Protein AF-A0A830BF22-F1 (afdb_monomer_lite)

InterPro domains:
  IPR004883 Lateral organ boundaries, LOB [PF03195] (7-99)
  IPR004883 Lateral organ boundaries, LOB [PS50891] (6-107)

Secondary structure (DSSP, 8-state):
-----PPPHHHHHTT----TT-TTTTT--TT-HHHHHHHHHHT-HHHHHHHHHHS-TTTHHHHHHHHHHHHHHHHH-TTTTHHHHHHHHHHHHHHHHHHHHHHHHHHHGGGGS--

Sequence (115 aa):
MSSSYAPCAACKYLRRKCTRECVFAPYFPPDNPQKFINVHKVFGARNFGKILNELNPTPRNDAVKSLAYEAECRIKDPIYGFVSLLQHHLRQVQQEIERAKKELATYIRPAAAEF

Structure (mmCIF, N/CA/C/O backbone):
data_AF-A0A830BF22-F1
#
_entry.id   AF-A0A830BF22-F1
#
loop_
_atom_site.group_PDB
_atom_site.id
_atom_site.type_symbol
_atom_site.label_atom_id
_atom_site.label_alt_id
_atom_site.label_comp_id
_atom_site.label_asym_id
_atom_site.label_entity_id
_atom_site.lab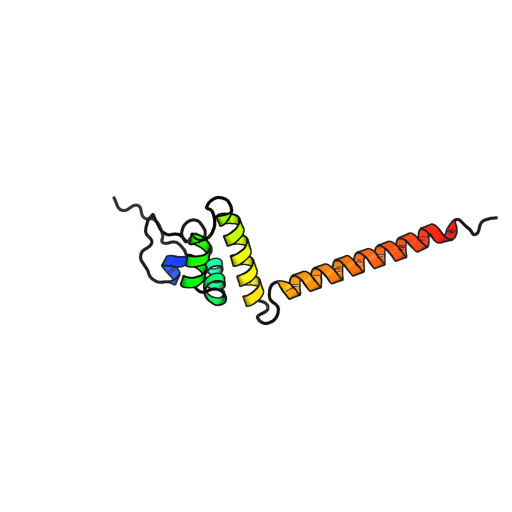el_seq_id
_atom_site.pdbx_PDB_ins_code
_atom_site.Cartn_x
_atom_site.Cartn_y
_atom_site.Cartn_z
_atom_site.occupancy
_atom_site.B_iso_or_equiv
_atom_site.auth_seq_id
_atom_site.auth_comp_id
_atom_site.auth_asym_id
_atom_site.auth_atom_id
_atom_site.pdbx_PDB_model_num
ATOM 1 N N . MET A 1 1 ? 0.055 12.202 35.876 1.00 33.78 1 MET A N 1
ATOM 2 C CA . MET A 1 1 ? 0.871 12.814 34.801 1.00 33.78 1 MET A CA 1
ATOM 3 C C . MET A 1 1 ? 0.308 12.398 33.442 1.00 33.78 1 MET A C 1
ATOM 5 O O . MET A 1 1 ? 0.696 11.371 32.897 1.00 33.78 1 MET A O 1
ATOM 9 N N . SER A 1 2 ? -0.676 13.143 32.933 1.00 37.72 2 SER A N 1
ATOM 10 C CA . SER A 1 2 ? -1.253 12.916 31.603 1.00 37.72 2 SER A CA 1
ATOM 11 C C . SER A 1 2 ? -0.396 13.655 30.583 1.00 37.72 2 SER A C 1
ATOM 13 O O . SER A 1 2 ? -0.648 14.820 30.296 1.00 37.72 2 SER A O 1
ATOM 15 N N . SER A 1 3 ? 0.652 13.008 30.073 1.00 44.88 3 SER A N 1
ATOM 16 C CA . SER A 1 3 ? 1.269 13.500 28.843 1.00 44.88 3 SER A CA 1
ATOM 17 C C . SER A 1 3 ? 0.210 13.403 27.747 1.00 44.88 3 SER A C 1
ATOM 19 O O . SER A 1 3 ? -0.360 12.332 27.527 1.00 44.88 3 SER A O 1
ATOM 21 N N . SER A 1 4 ? -0.110 14.541 27.141 1.00 55.00 4 SER A N 1
ATOM 22 C CA . SER A 1 4 ? -1.035 14.717 26.026 1.00 55.00 4 SER A CA 1
ATOM 23 C C . SER A 1 4 ? -0.495 14.032 24.765 1.00 55.00 4 SER A C 1
ATOM 25 O O . SER A 1 4 ? -0.168 14.670 23.771 1.00 55.00 4 SER A O 1
ATOM 27 N N . TYR A 1 5 ? -0.388 12.705 24.796 1.00 69.75 5 TYR A N 1
ATOM 28 C CA . TYR A 1 5 ? -0.122 11.912 23.607 1.00 69.75 5 TYR A CA 1
ATOM 29 C C . TYR A 1 5 ? -1.394 11.885 22.768 1.00 69.75 5 TYR A C 1
ATOM 31 O O . TYR A 1 5 ? -2.389 11.256 23.139 1.00 69.75 5 TYR A O 1
ATOM 39 N N . ALA A 1 6 ? -1.365 12.584 21.634 1.00 82.94 6 ALA A N 1
ATOM 40 C CA . ALA A 1 6 ? -2.401 12.449 20.625 1.00 82.94 6 ALA A CA 1
ATOM 41 C C . ALA A 1 6 ? -2.548 10.959 20.247 1.00 82.94 6 ALA A C 1
ATOM 43 O O . ALA A 1 6 ? -1.540 10.264 20.074 1.00 82.94 6 ALA A O 1
ATOM 44 N N . PRO A 1 7 ? -3.780 10.429 20.137 1.00 92.12 7 PRO A N 1
ATOM 45 C CA . PRO A 1 7 ? -3.974 9.042 19.744 1.00 92.12 7 PRO A CA 1
ATOM 46 C C . PRO A 1 7 ? -3.425 8.823 18.331 1.00 92.12 7 PRO A C 1
ATOM 48 O O . PRO A 1 7 ? -3.631 9.652 17.445 1.00 92.12 7 PRO A O 1
ATOM 51 N N . CYS A 1 8 ? -2.772 7.681 18.105 1.00 94.50 8 CYS A N 1
ATOM 52 C CA . CYS A 1 8 ? -2.342 7.294 16.761 1.00 94.50 8 CYS A CA 1
ATOM 53 C C . CYS A 1 8 ? -3.534 7.241 15.789 1.00 94.50 8 CYS A C 1
ATOM 55 O O . CYS A 1 8 ? -4.682 7.037 16.208 1.00 94.50 8 CYS A O 1
ATOM 57 N N . ALA A 1 9 ? -3.271 7.370 14.487 1.00 95.12 9 ALA A N 1
ATOM 58 C CA . ALA A 1 9 ? -4.317 7.391 13.464 1.00 95.12 9 ALA A CA 1
ATOM 59 C C . ALA A 1 9 ? -5.231 6.155 13.527 1.00 95.12 9 ALA A C 1
ATOM 61 O O . ALA A 1 9 ? -6.445 6.279 13.367 1.00 95.12 9 ALA A O 1
ATOM 62 N N . ALA A 1 10 ? -4.674 4.985 13.856 1.00 95.50 10 ALA A N 1
ATOM 63 C CA . ALA A 1 10 ? -5.438 3.755 14.039 1.00 95.50 10 ALA A CA 1
ATOM 64 C C . ALA A 1 10 ? -6.453 3.847 15.184 1.00 95.50 10 ALA A C 1
ATOM 66 O O . ALA A 1 10 ? -7.639 3.581 15.004 1.00 95.50 10 ALA A O 1
ATOM 67 N N . CYS A 1 11 ? -6.002 4.243 16.375 1.00 95.56 11 CYS A N 1
ATOM 68 C CA . CYS A 1 11 ? -6.869 4.349 17.548 1.00 95.56 11 CYS A CA 1
ATOM 69 C C . CYS A 1 11 ? -7.899 5.471 17.398 1.00 95.56 11 CYS A C 1
ATOM 71 O O . CYS A 1 11 ? -9.042 5.293 17.816 1.00 95.56 11 CYS A O 1
ATOM 73 N N . LYS A 1 12 ? -7.518 6.581 16.750 1.00 94.38 12 LYS A N 1
ATOM 74 C CA . LYS A 1 12 ? -8.433 7.669 16.395 1.00 94.38 12 LYS A CA 1
ATOM 75 C C . LYS A 1 12 ? -9.541 7.176 15.459 1.00 94.38 12 LYS A C 1
ATOM 77 O O . LYS A 1 12 ? -10.710 7.423 15.733 1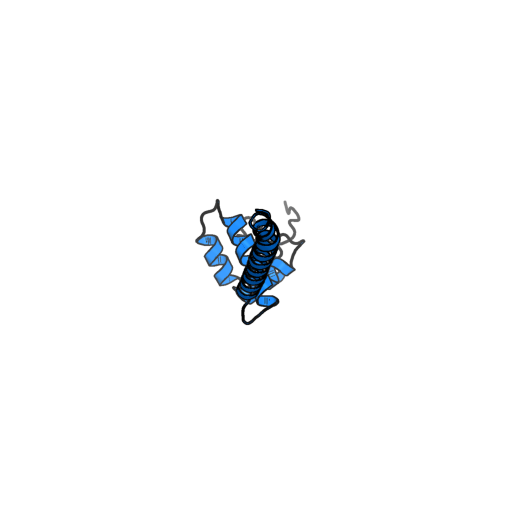.00 94.38 12 LYS A O 1
ATOM 82 N N . TYR A 1 13 ? -9.191 6.437 14.403 1.00 94.75 13 TYR A N 1
ATOM 83 C CA . TYR A 1 13 ? -10.160 5.872 13.457 1.00 94.75 13 TYR A CA 1
ATOM 84 C C . TYR A 1 13 ? -11.083 4.834 14.113 1.00 94.75 13 TYR A C 1
ATOM 86 O O . TYR A 1 13 ? -12.296 4.877 13.934 1.00 94.75 13 TYR A O 1
ATOM 94 N N . LEU A 1 14 ? -10.519 3.941 14.933 1.00 94.06 14 LEU A N 1
ATOM 95 C CA . LEU A 1 14 ? -11.252 2.888 15.646 1.00 94.06 14 LEU A CA 1
ATOM 96 C C . LEU A 1 14 ? -12.025 3.387 16.880 1.00 94.06 14 LEU A C 1
ATOM 98 O O . LEU A 1 14 ? -12.669 2.582 17.547 1.00 94.06 14 LEU A O 1
ATOM 102 N N . ARG A 1 15 ? -11.936 4.682 17.217 1.00 93.62 15 ARG A N 1
ATOM 103 C CA . ARG A 1 15 ? -12.567 5.300 18.399 1.00 93.62 15 ARG A CA 1
ATOM 104 C C . ARG A 1 15 ? -12.251 4.572 19.717 1.00 93.62 15 ARG A C 1
ATOM 106 O O . ARG A 1 15 ? -13.120 4.405 20.567 1.00 93.62 15 ARG A O 1
ATOM 113 N N . ARG A 1 16 ? -10.994 4.151 19.902 1.00 93.56 16 ARG A N 1
ATOM 114 C CA . ARG A 1 16 ? -10.518 3.464 21.120 1.00 93.56 16 ARG A CA 1
ATOM 115 C C . ARG A 1 16 ? -9.367 4.210 21.791 1.00 93.56 16 ARG A C 1
ATOM 117 O O . ARG A 1 16 ? -8.644 4.968 21.144 1.00 93.56 16 ARG A O 1
ATOM 124 N N . LYS A 1 17 ? -9.142 3.947 23.082 1.00 92.44 17 LYS A N 1
ATOM 125 C CA . LYS A 1 17 ? -8.014 4.523 23.831 1.00 92.44 17 LYS A CA 1
ATOM 126 C C . LYS A 1 17 ? -6.678 4.025 23.265 1.00 92.44 17 LYS A C 1
ATOM 128 O O . LYS A 1 17 ? -6.485 2.826 23.078 1.00 92.44 17 LYS A O 1
ATOM 133 N N . CYS A 1 18 ? -5.749 4.946 23.005 1.00 94.12 18 CYS A N 1
ATOM 134 C CA . CYS A 1 18 ? -4.385 4.612 22.599 1.00 94.12 18 CYS A CA 1
ATOM 135 C C . CYS A 1 18 ? -3.516 4.426 23.849 1.00 94.12 18 CYS A C 1
ATOM 137 O O . CYS A 1 18 ? -3.328 5.371 24.612 1.00 94.12 18 CYS A O 1
ATOM 139 N N . THR A 1 19 ? -3.020 3.210 24.081 1.00 92.75 19 THR A N 1
ATOM 140 C CA . THR A 1 19 ? -2.102 2.891 25.187 1.00 92.75 19 THR A CA 1
ATOM 141 C C . THR A 1 19 ? -0.642 2.982 24.731 1.00 92.75 19 THR A C 1
ATOM 143 O O . THR A 1 19 ? -0.366 3.051 23.531 1.00 92.75 19 THR A O 1
ATOM 146 N N . ARG A 1 20 ? 0.303 2.968 25.683 1.00 88.06 20 ARG A N 1
ATOM 147 C CA . ARG A 1 20 ? 1.751 2.942 25.387 1.00 88.06 20 ARG A CA 1
ATOM 148 C C . ARG A 1 20 ? 2.185 1.669 24.649 1.00 88.06 20 ARG A C 1
ATOM 150 O O . ARG A 1 20 ? 3.138 1.706 23.887 1.00 88.06 20 ARG A O 1
ATOM 157 N N . GLU A 1 21 ? 1.441 0.581 24.822 1.00 89.69 21 GLU A N 1
ATOM 158 C CA . GLU A 1 21 ? 1.662 -0.726 24.182 1.00 89.69 21 GLU A CA 1
ATOM 159 C C . GLU A 1 21 ? 0.932 -0.861 22.830 1.00 89.69 21 GLU A C 1
ATOM 161 O O . GLU A 1 21 ? 0.790 -1.956 22.287 1.00 89.69 21 GLU A O 1
ATOM 166 N N . CYS A 1 22 ? 0.406 0.235 22.273 1.00 91.81 22 CYS A N 1
ATOM 167 C CA . CYS A 1 22 ? -0.338 0.179 21.021 1.00 91.81 22 CYS A CA 1
ATOM 168 C C . CYS A 1 22 ? 0.562 -0.247 19.849 1.00 91.81 22 CYS A C 1
ATOM 170 O O . CYS A 1 22 ? 1.380 0.535 19.367 1.00 91.81 22 CYS A O 1
ATOM 172 N N . VAL A 1 23 ? 0.314 -1.442 19.306 1.00 91.56 23 VAL A N 1
ATOM 173 C CA . VAL A 1 23 ? 1.060 -2.007 18.163 1.00 91.56 23 VAL A CA 1
ATOM 174 C C . VAL A 1 23 ? 1.001 -1.157 16.888 1.00 91.56 23 VAL A C 1
ATOM 176 O O . VAL A 1 23 ? 1.878 -1.256 16.038 1.00 91.56 23 VAL A O 1
ATOM 179 N N . PHE A 1 24 ? -0.018 -0.303 16.741 1.00 92.62 24 PHE A N 1
ATOM 180 C CA . PHE A 1 24 ? -0.167 0.576 15.578 1.00 92.62 24 PHE A CA 1
ATOM 181 C C . PHE A 1 24 ? 0.522 1.933 15.752 1.00 92.62 24 PHE A C 1
ATOM 183 O O . PHE A 1 24 ? 0.807 2.597 14.756 1.00 92.62 24 PHE A O 1
ATOM 190 N N . ALA A 1 25 ? 0.781 2.366 16.990 1.00 92.25 25 ALA A N 1
ATOM 191 C CA . ALA A 1 25 ? 1.264 3.718 17.262 1.00 92.25 25 ALA A CA 1
ATOM 192 C C . ALA A 1 25 ? 2.605 4.055 16.583 1.00 92.25 25 ALA A C 1
ATOM 194 O O . ALA A 1 25 ? 2.685 5.141 16.011 1.00 92.25 25 ALA A O 1
ATOM 195 N N . PRO A 1 26 ? 3.603 3.148 16.533 1.00 90.81 26 PRO A N 1
ATOM 196 C CA . PRO A 1 26 ? 4.870 3.429 15.853 1.00 90.81 26 PRO A CA 1
ATOM 197 C C . PRO A 1 26 ? 4.746 3.640 14.337 1.00 90.81 26 PRO A C 1
ATOM 199 O O . PRO A 1 26 ? 5.628 4.239 13.731 1.00 90.81 26 PRO A O 1
ATOM 202 N N . TYR A 1 27 ? 3.678 3.140 13.706 1.00 91.44 27 TYR A N 1
ATOM 203 C CA . TYR A 1 27 ? 3.577 3.073 12.242 1.00 91.44 27 TYR A CA 1
ATOM 204 C C . TYR A 1 27 ? 2.504 3.977 11.628 1.00 91.44 27 TYR A C 1
ATOM 206 O O . TYR A 1 27 ? 2.541 4.249 10.421 1.00 91.44 27 TYR A O 1
ATOM 214 N N . PHE A 1 28 ? 1.547 4.418 12.447 1.00 92.94 28 PHE A N 1
ATOM 215 C CA . PHE A 1 28 ? 0.401 5.233 12.044 1.00 92.94 28 PHE A CA 1
ATOM 216 C C . PHE A 1 28 ? 0.317 6.497 12.910 1.00 92.94 28 PHE A C 1
ATOM 218 O O . PHE A 1 28 ? -0.590 6.606 13.745 1.00 92.94 28 PHE A O 1
ATOM 225 N N . PRO A 1 29 ? 1.251 7.453 12.740 1.00 92.00 29 PRO A N 1
ATOM 226 C CA . PRO A 1 29 ? 1.180 8.736 13.428 1.00 92.00 29 PRO A CA 1
ATOM 227 C C . PRO A 1 29 ? -0.120 9.477 13.068 1.00 92.00 29 PRO A C 1
ATOM 229 O O . PRO A 1 29 ? -0.719 9.208 12.020 1.00 92.00 29 PRO A O 1
ATOM 232 N N . PRO A 1 30 ? -0.589 10.400 13.923 1.00 90.19 30 PRO A N 1
ATOM 233 C CA . PRO A 1 30 ? -1.837 11.129 13.699 1.00 90.19 30 PRO A CA 1
ATOM 234 C C . PRO A 1 30 ? -1.841 11.980 12.416 1.00 90.19 30 PRO A C 1
ATOM 236 O O . PRO A 1 30 ? -2.923 12.250 11.895 1.00 90.19 30 PRO A O 1
ATOM 239 N N . ASP A 1 31 ? -0.668 12.346 11.892 1.00 89.50 31 ASP A N 1
ATOM 240 C CA . ASP A 1 31 ? -0.501 13.241 10.736 1.00 89.50 31 ASP A CA 1
ATOM 241 C C . ASP A 1 31 ? -0.907 12.601 9.403 1.00 89.50 31 ASP A C 1
ATOM 243 O O . ASP A 1 31 ? -1.256 13.298 8.454 1.00 89.50 31 ASP A O 1
ATOM 247 N N . ASN A 1 32 ? -0.901 11.265 9.323 1.00 87.00 32 ASN A N 1
ATOM 248 C CA . ASN A 1 32 ? -1.269 10.539 8.108 1.00 87.00 32 ASN A CA 1
ATOM 249 C C . ASN A 1 32 ? -2.396 9.522 8.365 1.00 87.00 32 ASN A C 1
ATOM 251 O O . ASN A 1 32 ? -2.164 8.306 8.381 1.00 87.00 32 ASN A O 1
ATOM 255 N N . PRO A 1 33 ? -3.644 9.994 8.550 1.00 92.31 33 PRO A N 1
ATOM 256 C CA . PRO A 1 33 ? -4.779 9.116 8.804 1.00 92.31 33 PRO A CA 1
ATOM 257 C C . PRO A 1 33 ? -5.141 8.243 7.597 1.00 92.31 33 PRO A C 1
ATOM 259 O O . PRO A 1 33 ? -5.583 7.108 7.781 1.00 92.31 33 PRO A O 1
ATOM 262 N N . GLN A 1 34 ? -4.916 8.731 6.371 1.00 94.06 34 GLN A N 1
ATOM 263 C CA . GLN A 1 34 ? -5.261 8.009 5.141 1.00 94.06 34 GLN A CA 1
ATOM 264 C C . GLN A 1 34 ? -4.522 6.677 5.023 1.00 94.06 34 GLN A C 1
ATOM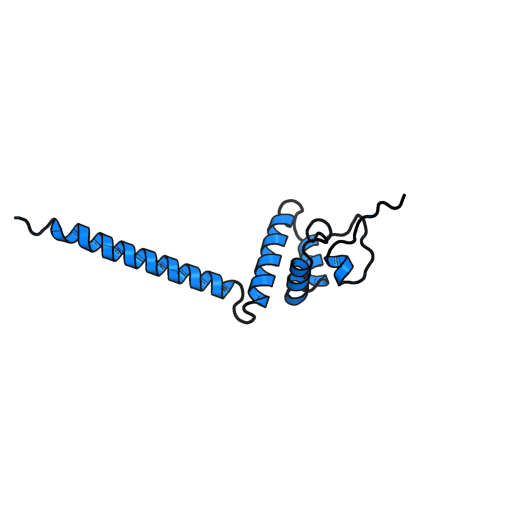 266 O O . GLN A 1 34 ? -5.123 5.673 4.643 1.00 94.06 34 GLN A O 1
ATOM 271 N N . LYS A 1 35 ? -3.256 6.630 5.455 1.00 94.12 35 LYS A N 1
ATOM 272 C CA . LYS A 1 35 ? -2.474 5.389 5.485 1.00 94.12 35 LYS A CA 1
ATOM 273 C C . LYS A 1 35 ? -3.186 4.281 6.267 1.00 94.12 35 LYS A C 1
ATOM 275 O O . LYS A 1 35 ? -3.274 3.153 5.789 1.00 94.12 35 LYS A O 1
ATOM 280 N N . PHE A 1 36 ? -3.730 4.592 7.448 1.00 95.50 36 PHE A N 1
ATOM 281 C CA . PHE A 1 36 ? -4.470 3.599 8.232 1.00 95.50 36 PHE A CA 1
ATOM 282 C C . PHE A 1 36 ? -5.820 3.258 7.603 1.00 95.50 36 PHE A C 1
ATOM 284 O O . PHE A 1 36 ? -6.209 2.096 7.613 1.00 95.50 36 PHE A O 1
ATOM 291 N N . ILE A 1 37 ? -6.526 4.242 7.040 1.00 95.75 37 ILE A N 1
ATOM 292 C CA . ILE A 1 37 ? -7.825 4.021 6.390 1.00 95.75 37 ILE A CA 1
ATOM 293 C C . ILE A 1 37 ? -7.691 3.015 5.242 1.00 95.75 37 ILE A C 1
ATOM 295 O O . ILE A 1 37 ? -8.487 2.081 5.160 1.00 95.75 37 ILE A O 1
ATOM 299 N N . ASN A 1 38 ? -6.671 3.162 4.395 1.00 96.44 38 ASN A N 1
ATOM 300 C CA . ASN A 1 38 ? -6.427 2.245 3.281 1.00 96.44 38 ASN A CA 1
ATOM 301 C C . ASN A 1 38 ? -6.109 0.834 3.787 1.00 96.44 38 ASN A C 1
ATOM 303 O O . ASN A 1 38 ? -6.756 -0.130 3.379 1.00 96.44 38 ASN A O 1
ATOM 307 N N . VAL A 1 39 ? -5.182 0.718 4.745 1.00 96.62 39 VAL A N 1
ATOM 308 C CA . VAL A 1 39 ? -4.831 -0.568 5.371 1.00 96.62 39 VAL A CA 1
ATOM 309 C C . VAL A 1 39 ? -6.053 -1.227 6.010 1.00 96.62 39 VAL A C 1
ATOM 311 O O . VAL A 1 39 ? -6.276 -2.423 5.843 1.00 96.62 39 VAL A O 1
ATOM 314 N N . HIS A 1 40 ? -6.878 -0.451 6.710 1.00 96.62 40 HIS A N 1
ATOM 315 C CA . HIS A 1 40 ? -8.097 -0.939 7.336 1.00 96.62 40 HIS A CA 1
ATOM 316 C C . HIS A 1 40 ? -9.115 -1.439 6.309 1.00 96.62 40 HIS A C 1
ATOM 318 O O . HIS A 1 40 ? -9.722 -2.481 6.526 1.00 96.62 40 HIS A O 1
ATOM 324 N N . LYS A 1 41 ? -9.303 -0.729 5.193 1.00 95.88 41 LYS A N 1
ATOM 325 C CA . LYS A 1 41 ? -10.229 -1.147 4.131 1.00 95.88 41 LYS A CA 1
ATOM 326 C C . LYS A 1 41 ? -9.800 -2.450 3.456 1.00 95.88 41 LYS A C 1
ATOM 328 O O . LYS A 1 41 ? -10.657 -3.259 3.128 1.00 95.88 41 LYS A O 1
ATOM 333 N N . VAL A 1 42 ? -8.498 -2.641 3.250 1.00 95.88 42 VAL A N 1
ATOM 334 C CA . VAL A 1 42 ? -7.961 -3.782 2.491 1.00 95.88 42 VAL A CA 1
ATOM 335 C C . VAL A 1 42 ? -7.715 -5.005 3.370 1.00 95.88 42 VAL A C 1
ATOM 337 O O . VAL A 1 42 ? -8.115 -6.110 3.017 1.00 95.88 42 VAL A O 1
ATOM 340 N N . PHE A 1 43 ? -7.058 -4.820 4.514 1.00 95.38 43 PHE A N 1
ATOM 341 C CA . PHE A 1 43 ? -6.675 -5.919 5.400 1.00 95.38 43 PHE A CA 1
ATOM 342 C C . PHE A 1 43 ? -7.598 -6.035 6.615 1.00 95.38 43 PHE A C 1
ATOM 344 O O . PHE A 1 43 ? -7.764 -7.121 7.160 1.00 95.38 43 PHE A O 1
ATOM 351 N N . GLY A 1 44 ? -8.203 -4.934 7.062 1.00 96.06 44 GLY A N 1
ATOM 352 C CA . GLY A 1 44 ? -8.919 -4.873 8.336 1.00 96.06 44 GLY A CA 1
ATOM 353 C C . GLY A 1 44 ? -7.972 -4.748 9.532 1.00 96.06 44 GLY A C 1
ATOM 354 O O . GLY A 1 44 ? -6.885 -5.326 9.563 1.00 96.06 44 GLY A O 1
ATOM 355 N N . ALA A 1 45 ? -8.398 -4.022 10.574 1.00 94.25 45 ALA A N 1
ATOM 356 C CA . ALA A 1 45 ? -7.563 -3.787 11.762 1.00 94.25 45 ALA A CA 1
ATOM 357 C C . ALA A 1 45 ? -7.134 -5.088 12.457 1.00 94.25 45 ALA A C 1
ATOM 359 O O . ALA A 1 45 ? -6.004 -5.190 12.930 1.00 94.25 45 ALA A O 1
ATOM 360 N N . ARG A 1 46 ? -8.032 -6.082 12.532 1.00 93.56 46 ARG A N 1
ATOM 361 C CA . ARG A 1 46 ? -7.757 -7.355 13.212 1.00 93.56 46 ARG A CA 1
ATOM 362 C C . ARG A 1 46 ? -6.692 -8.163 12.481 1.00 93.56 46 ARG A C 1
ATOM 364 O O . ARG A 1 46 ? -5.751 -8.617 13.121 1.00 93.56 46 ARG A O 1
ATOM 371 N N . ASN A 1 47 ? -6.848 -8.348 11.172 1.00 94.94 47 ASN A N 1
ATOM 372 C CA . ASN A 1 47 ? -5.905 -9.132 10.379 1.00 94.94 47 ASN A CA 1
ATOM 373 C C . ASN A 1 47 ? -4.546 -8.436 10.318 1.00 94.94 47 ASN A C 1
ATOM 375 O O . ASN A 1 47 ? -3.523 -9.041 10.604 1.00 94.94 47 ASN A O 1
ATOM 379 N N . PHE A 1 48 ? -4.553 -7.128 10.056 1.00 94.75 48 PHE A N 1
ATOM 380 C CA . PHE A 1 48 ? -3.331 -6.343 10.031 1.00 94.75 48 PHE A CA 1
ATOM 381 C C . PHE A 1 48 ? -2.600 -6.383 11.384 1.00 94.75 48 PHE A C 1
ATOM 383 O O . PHE A 1 48 ? -1.396 -6.601 11.426 1.00 94.75 48 PHE A O 1
ATOM 390 N N . GLY A 1 49 ? -3.324 -6.278 12.506 1.00 92.88 49 GLY A N 1
ATOM 391 C CA . GLY A 1 49 ? -2.745 -6.450 13.841 1.00 92.88 49 GLY A CA 1
ATOM 392 C C . GLY A 1 49 ? -2.134 -7.837 14.083 1.00 92.88 49 GLY A C 1
ATOM 393 O O . GLY A 1 49 ? -1.074 -7.918 14.697 1.00 92.88 49 GLY A O 1
ATOM 394 N N . LYS A 1 50 ? -2.758 -8.914 13.582 1.00 93.75 50 LYS A N 1
ATOM 395 C CA . LYS A 1 50 ? -2.185 -10.270 13.646 1.00 93.75 50 LYS A CA 1
ATOM 396 C C . LYS A 1 50 ? -0.873 -10.362 12.868 1.00 93.75 50 LYS A C 1
ATOM 398 O O . LYS A 1 50 ? 0.124 -10.766 13.452 1.00 93.75 50 LYS A O 1
ATOM 403 N N . ILE A 1 51 ? -0.856 -9.879 11.622 1.00 92.12 51 ILE A N 1
ATOM 404 C CA . ILE A 1 51 ? 0.349 -9.847 10.779 1.00 92.12 51 ILE A CA 1
ATOM 405 C C . ILE A 1 51 ? 1.491 -9.120 11.503 1.00 92.12 51 ILE A C 1
ATOM 407 O O . ILE A 1 51 ? 2.605 -9.625 11.566 1.00 92.12 51 ILE A O 1
ATOM 411 N N . LEU A 1 52 ? 1.227 -7.961 12.120 1.00 91.50 52 LEU A N 1
ATOM 412 C CA . LEU A 1 52 ? 2.266 -7.235 12.861 1.00 91.50 52 LEU A CA 1
ATOM 413 C C . LEU A 1 52 ? 2.835 -8.017 14.045 1.00 91.50 52 LEU A C 1
ATOM 415 O O . LEU A 1 52 ? 4.027 -7.899 14.321 1.00 91.50 52 LEU A O 1
ATOM 419 N N . ASN A 1 53 ? 2.003 -8.788 14.741 1.00 90.06 53 ASN A N 1
ATOM 420 C CA . ASN A 1 53 ? 2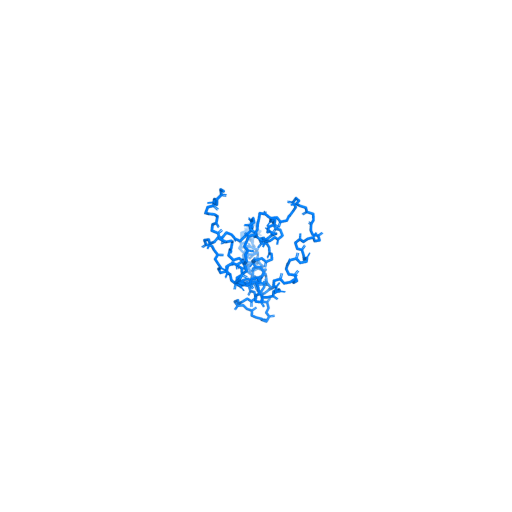.440 -9.582 15.886 1.00 90.06 53 ASN A CA 1
ATOM 421 C C . ASN A 1 53 ? 3.234 -10.827 15.470 1.00 90.06 53 ASN A C 1
ATOM 423 O O . ASN A 1 53 ? 4.127 -11.233 16.206 1.00 90.06 53 ASN A O 1
ATOM 427 N N . GLU A 1 54 ? 2.933 -11.406 14.307 1.00 90.56 54 GLU A N 1
ATOM 428 C CA . GLU A 1 54 ? 3.647 -12.562 13.745 1.00 90.56 54 GLU A CA 1
ATOM 429 C C . GLU A 1 54 ? 5.012 -12.178 13.150 1.00 90.56 54 GLU A C 1
ATOM 431 O O . GLU A 1 54 ? 5.919 -13.004 13.064 1.00 90.56 54 GLU A O 1
ATOM 436 N N . LEU A 1 55 ? 5.189 -10.912 12.764 1.00 87.94 55 LEU A N 1
ATOM 437 C CA . LEU A 1 55 ? 6.449 -10.416 12.223 1.00 87.94 55 LEU A CA 1
ATOM 438 C C . LEU A 1 55 ? 7.499 -10.179 13.312 1.00 87.94 55 LEU A C 1
ATOM 440 O O . LEU A 1 55 ? 7.242 -9.517 14.329 1.00 87.94 55 LEU A O 1
ATOM 444 N N . ASN A 1 56 ? 8.730 -10.609 13.012 1.00 83.44 56 ASN A N 1
ATOM 445 C CA . ASN A 1 56 ? 9.919 -10.244 13.778 1.00 83.44 56 ASN A CA 1
ATOM 446 C C . ASN A 1 56 ? 10.008 -8.710 13.941 1.00 83.44 56 ASN A C 1
ATOM 448 O O . ASN A 1 56 ? 9.691 -7.976 12.998 1.00 83.44 56 ASN A O 1
ATOM 452 N N . PRO A 1 57 ? 10.458 -8.193 15.102 1.00 74.81 57 PRO A N 1
ATOM 453 C CA . PRO A 1 57 ? 10.495 -6.752 15.359 1.00 74.81 57 PRO A CA 1
ATOM 454 C C . PRO A 1 57 ? 11.345 -5.962 14.354 1.00 74.81 57 PRO A C 1
ATOM 456 O O . PRO A 1 57 ? 10.962 -4.858 13.971 1.00 74.81 57 PRO A O 1
ATOM 459 N N . THR A 1 58 ? 12.462 -6.536 13.897 1.00 75.75 58 THR A N 1
ATOM 460 C CA . THR A 1 58 ? 13.439 -5.870 13.022 1.00 75.75 58 THR A CA 1
ATOM 461 C C . THR A 1 58 ? 12.857 -5.469 11.655 1.00 75.75 58 THR A C 1
ATOM 463 O O . THR A 1 58 ? 12.919 -4.285 11.329 1.00 75.75 58 THR A O 1
ATOM 466 N N . PRO A 1 59 ? 12.220 -6.364 10.866 1.00 83.94 59 PRO A N 1
ATOM 467 C CA . PRO A 1 59 ? 11.631 -5.987 9.574 1.00 83.94 59 PRO A CA 1
ATOM 468 C C . PRO A 1 59 ? 10.238 -5.342 9.668 1.00 83.94 59 PRO A C 1
ATOM 470 O O . PRO A 1 59 ? 9.628 -5.046 8.639 1.00 83.94 59 PRO A O 1
ATOM 473 N N . ARG A 1 60 ? 9.681 -5.127 10.870 1.00 89.38 60 ARG A N 1
ATOM 474 C CA . ARG A 1 60 ? 8.270 -4.728 11.018 1.00 89.38 60 ARG A CA 1
ATOM 475 C C . ARG A 1 60 ? 7.956 -3.376 10.372 1.00 89.38 60 ARG A C 1
ATOM 477 O O . ARG A 1 60 ? 6.866 -3.197 9.839 1.00 89.38 60 ARG A O 1
ATOM 484 N N . ASN A 1 61 ? 8.899 -2.432 10.390 1.00 89.12 61 ASN A N 1
ATOM 485 C CA . ASN A 1 61 ? 8.706 -1.122 9.760 1.00 89.12 61 ASN A CA 1
ATOM 486 C C . ASN A 1 61 ? 8.537 -1.248 8.239 1.00 89.12 61 ASN A C 1
ATOM 488 O O . ASN A 1 61 ? 7.568 -0.733 7.678 1.00 89.12 61 ASN A O 1
ATOM 492 N N . ASP A 1 62 ? 9.428 -1.991 7.588 1.00 90.75 62 ASP A N 1
ATOM 493 C CA . ASP A 1 62 ? 9.388 -2.155 6.137 1.00 90.75 62 ASP A CA 1
ATOM 494 C C . ASP A 1 62 ? 8.186 -2.991 5.704 1.00 90.75 62 ASP A C 1
ATOM 496 O O . ASP A 1 62 ? 7.491 -2.606 4.768 1.00 90.75 62 ASP A O 1
ATOM 500 N N . ALA A 1 63 ? 7.824 -4.022 6.472 1.00 91.75 63 ALA A N 1
ATOM 501 C CA . ALA A 1 63 ? 6.587 -4.760 6.242 1.00 91.75 63 ALA A CA 1
ATOM 502 C C . ALA A 1 63 ? 5.344 -3.852 6.300 1.00 91.75 63 ALA A C 1
ATOM 504 O O . ALA A 1 63 ? 4.476 -3.932 5.432 1.00 91.75 63 ALA A O 1
ATOM 505 N N . VAL A 1 64 ? 5.256 -2.937 7.276 1.00 93.00 64 VAL A N 1
ATOM 506 C CA . VAL A 1 64 ? 4.132 -1.988 7.348 1.00 93.00 64 VAL A CA 1
ATOM 507 C C . VAL A 1 64 ? 4.130 -1.031 6.159 1.00 93.00 64 VAL A C 1
ATOM 509 O O . VAL A 1 64 ? 3.058 -0.712 5.645 1.00 93.00 64 VAL A O 1
ATOM 512 N N . LYS A 1 65 ? 5.297 -0.547 5.716 1.00 92.50 65 LYS A N 1
ATOM 513 C CA . LYS A 1 65 ? 5.388 0.303 4.519 1.00 92.50 65 LYS A CA 1
ATOM 514 C C . LYS A 1 65 ? 4.878 -0.442 3.285 1.00 92.50 65 LYS A C 1
ATOM 516 O O . LYS A 1 65 ? 4.035 0.108 2.582 1.00 92.50 65 LYS A O 1
ATOM 521 N N . SER A 1 66 ? 5.314 -1.684 3.075 1.00 93.56 66 SER A N 1
ATOM 522 C CA . SER A 1 66 ? 4.881 -2.519 1.950 1.00 93.56 66 SER A CA 1
ATOM 523 C C . SER A 1 66 ? 3.380 -2.791 1.980 1.00 93.56 66 SER A C 1
ATOM 525 O O . SER A 1 66 ? 2.700 -2.558 0.987 1.00 93.56 66 SER A O 1
ATOM 527 N N . LEU A 1 67 ? 2.834 -3.193 3.131 1.00 94.06 67 LEU A N 1
ATOM 528 C CA . LEU A 1 67 ? 1.398 -3.451 3.279 1.00 94.06 67 LEU A CA 1
ATOM 529 C C . LEU A 1 67 ? 0.567 -2.178 3.085 1.00 94.06 67 LEU A C 1
ATOM 531 O O . LEU A 1 67 ? -0.486 -2.208 2.455 1.00 94.06 67 LEU A O 1
ATOM 535 N N . ALA A 1 68 ? 1.028 -1.036 3.597 1.00 94.62 68 ALA A N 1
ATOM 536 C CA . ALA A 1 68 ? 0.336 0.231 3.389 1.00 94.62 68 ALA A CA 1
ATOM 537 C C . ALA A 1 68 ? 0.331 0.655 1.916 1.00 94.62 68 ALA A C 1
ATOM 539 O O . ALA A 1 68 ? -0.692 1.138 1.430 1.00 94.62 68 ALA A O 1
ATOM 540 N N . TYR A 1 69 ? 1.444 0.440 1.216 1.00 94.38 69 TYR A N 1
ATOM 541 C CA . TYR A 1 69 ? 1.549 0.708 -0.210 1.00 94.38 69 TYR A CA 1
ATOM 542 C C . TYR A 1 69 ? 0.650 -0.225 -1.032 1.00 94.38 69 TYR A C 1
ATOM 544 O O . TYR A 1 69 ? -0.124 0.243 -1.863 1.00 94.38 69 TYR A O 1
ATOM 552 N N . GLU A 1 70 ? 0.655 -1.529 -0.741 1.00 94.44 70 GLU A N 1
ATOM 553 C CA . GLU A 1 70 ? -0.247 -2.486 -1.392 1.00 94.44 70 GLU A CA 1
ATOM 554 C C . GLU A 1 70 ? -1.718 -2.109 -1.171 1.00 94.44 70 GLU A C 1
ATOM 556 O O . GLU A 1 70 ? -2.517 -2.145 -2.111 1.00 94.44 70 GLU A O 1
ATOM 561 N N . ALA A 1 71 ? -2.077 -1.703 0.052 1.00 96.12 71 ALA A N 1
ATOM 562 C CA . ALA A 1 71 ? -3.426 -1.244 0.346 1.00 96.12 71 ALA A CA 1
ATOM 563 C C . ALA A 1 71 ? -3.808 -0.032 -0.508 1.00 96.12 71 ALA A C 1
ATOM 565 O O . ALA A 1 71 ? -4.896 0.001 -1.073 1.00 96.12 71 ALA A O 1
ATOM 566 N N . GLU A 1 72 ? -2.920 0.953 -0.633 1.00 95.00 72 GLU A N 1
ATOM 567 C CA . GLU A 1 72 ? -3.147 2.116 -1.489 1.00 95.00 72 GLU A CA 1
ATOM 568 C C . GLU A 1 72 ? -3.339 1.721 -2.960 1.00 95.00 72 GLU A C 1
ATOM 570 O O . GLU A 1 72 ? -4.278 2.197 -3.602 1.00 95.00 72 GLU A O 1
ATOM 575 N N . CYS A 1 73 ? -2.509 0.815 -3.483 1.00 94.44 73 CYS A N 1
ATOM 576 C CA . CYS A 1 73 ? -2.658 0.305 -4.843 1.00 94.44 73 CYS A CA 1
ATO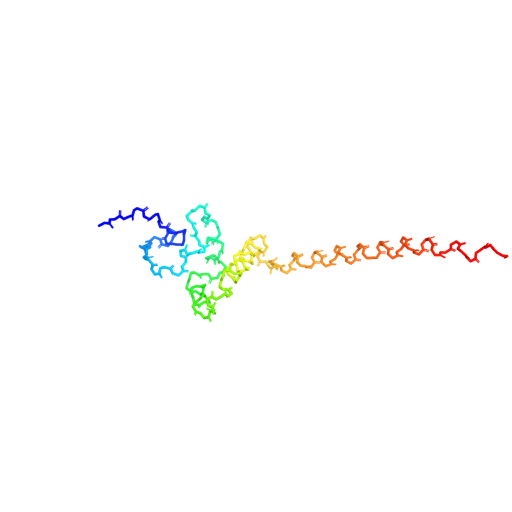M 577 C C . CYS A 1 73 ? -4.011 -0.384 -5.047 1.00 94.44 73 CYS A C 1
ATOM 579 O O . CYS A 1 73 ? -4.671 -0.109 -6.041 1.00 94.44 73 CYS A O 1
ATOM 581 N N . ARG A 1 74 ? -4.469 -1.217 -4.102 1.00 95.12 74 ARG A N 1
ATOM 582 C CA . ARG A 1 74 ? -5.794 -1.863 -4.182 1.00 95.12 74 ARG A CA 1
ATOM 583 C C . ARG A 1 74 ? -6.960 -0.880 -4.070 1.00 95.12 74 ARG A C 1
ATOM 585 O O . ARG A 1 74 ? -8.025 -1.145 -4.610 1.00 95.12 74 ARG A O 1
ATOM 592 N N . ILE A 1 75 ? -6.791 0.249 -3.380 1.00 94.62 75 ILE A N 1
ATOM 593 C CA . ILE A 1 75 ? -7.811 1.309 -3.371 1.00 94.62 75 ILE A CA 1
ATOM 594 C C . ILE A 1 75 ? -7.904 1.990 -4.744 1.00 94.62 75 ILE A C 1
ATOM 596 O O . ILE A 1 75 ? -9.005 2.323 -5.175 1.00 94.62 75 ILE A O 1
ATOM 600 N N . LYS A 1 76 ? -6.769 2.193 -5.424 1.00 92.75 76 LYS A N 1
ATOM 601 C CA . LYS A 1 76 ? -6.709 2.802 -6.765 1.00 92.75 76 LYS A CA 1
ATOM 602 C C . LYS A 1 76 ? -7.175 1.846 -7.865 1.00 92.75 76 LYS A C 1
ATOM 604 O O . LYS A 1 76 ? -7.862 2.272 -8.786 1.00 92.75 76 LYS A O 1
ATOM 609 N N . ASP A 1 77 ? -6.815 0.574 -7.751 1.00 92.31 77 ASP A N 1
ATOM 610 C CA . ASP A 1 77 ? -7.181 -0.497 -8.672 1.00 92.31 77 ASP A CA 1
ATOM 611 C C . ASP A 1 77 ? -7.707 -1.699 -7.867 1.00 92.31 77 ASP A C 1
ATOM 613 O O . ASP A 1 77 ? -6.924 -2.538 -7.411 1.00 92.31 77 ASP A O 1
ATOM 617 N N . PRO A 1 78 ? -9.032 -1.792 -7.662 1.00 92.31 78 PRO A N 1
ATOM 618 C CA . PRO A 1 78 ? -9.634 -2.863 -6.870 1.00 92.31 78 PRO A CA 1
ATOM 619 C C . PRO A 1 78 ? -9.480 -4.264 -7.468 1.00 92.31 78 PRO A C 1
ATOM 621 O O . PRO A 1 78 ? -9.662 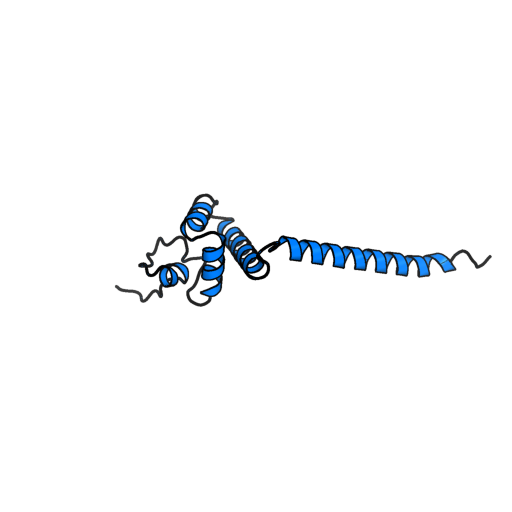-5.242 -6.744 1.00 92.31 78 PRO A O 1
ATOM 624 N N . ILE A 1 79 ? -9.181 -4.372 -8.767 1.00 92.31 79 ILE A N 1
ATOM 625 C CA . ILE A 1 79 ? -9.110 -5.655 -9.471 1.00 92.31 79 ILE A CA 1
ATOM 626 C C . ILE A 1 79 ? -7.671 -6.171 -9.473 1.00 92.31 79 ILE A C 1
ATOM 628 O O . ILE A 1 79 ? -7.428 -7.315 -9.092 1.00 92.31 79 ILE A O 1
ATOM 632 N N . TYR A 1 80 ? -6.711 -5.334 -9.870 1.00 89.38 80 TYR A N 1
ATOM 633 C CA . TYR A 1 80 ? -5.323 -5.753 -10.076 1.00 89.38 80 TYR A CA 1
ATOM 634 C C . TYR A 1 80 ? -4.333 -5.119 -9.088 1.00 89.38 80 TYR A C 1
ATOM 636 O O . TYR A 1 80 ? -3.232 -5.641 -8.906 1.00 89.38 80 TYR A O 1
ATOM 644 N N . GLY A 1 81 ? -4.704 -4.036 -8.401 1.00 91.75 81 GLY A N 1
ATOM 645 C CA . GLY A 1 81 ? -3.909 -3.414 -7.342 1.00 91.75 81 GLY A CA 1
ATOM 646 C C . GLY A 1 81 ? -2.454 -3.152 -7.735 1.00 91.75 81 GLY A C 1
ATOM 647 O O . GLY A 1 81 ? -2.156 -2.526 -8.744 1.00 91.75 81 GLY A O 1
ATOM 648 N N . PHE A 1 82 ? -1.514 -3.633 -6.922 1.00 90.25 82 PHE A N 1
ATOM 649 C CA . PHE A 1 82 ? -0.081 -3.466 -7.188 1.00 90.25 82 PHE A CA 1
ATOM 650 C C . PHE A 1 82 ? 0.397 -4.228 -8.442 1.00 90.25 82 PHE A C 1
ATOM 652 O O . PHE A 1 82 ? 1.388 -3.846 -9.066 1.00 90.25 82 PHE A O 1
ATOM 659 N N . VAL A 1 83 ? -0.318 -5.281 -8.857 1.00 92.25 83 VAL A N 1
ATOM 660 C CA . VAL A 1 83 ? 0.059 -6.105 -10.015 1.00 92.25 83 VAL A CA 1
ATOM 661 C C . VAL A 1 83 ? -0.064 -5.318 -11.318 1.00 92.25 83 VAL A C 1
ATOM 663 O O . VAL A 1 83 ? 0.807 -5.449 -12.177 1.00 92.25 83 VAL A O 1
ATOM 666 N N . SER A 1 84 ? -1.081 -4.462 -11.476 1.00 90.12 84 SER A N 1
ATOM 667 C CA . SER A 1 84 ? -1.221 -3.648 -12.694 1.00 90.12 84 SER A CA 1
ATOM 668 C C . SER A 1 84 ? -0.086 -2.639 -12.844 1.00 90.12 84 SER A C 1
ATOM 670 O O . SER A 1 84 ? 0.432 -2.467 -13.951 1.00 90.12 84 SER A O 1
ATOM 672 N N . LEU A 1 85 ? 0.364 -2.039 -11.736 1.00 90.00 85 LEU A N 1
ATOM 673 C CA . LEU A 1 85 ? 1.537 -1.166 -11.716 1.00 90.00 85 LEU A CA 1
ATOM 674 C C . LEU A 1 85 ? 2.793 -1.923 -12.161 1.00 90.00 85 LEU A C 1
ATOM 676 O O . LEU A 1 85 ? 3.489 -1.474 -13.071 1.00 90.00 85 LEU A O 1
ATOM 680 N N . LEU A 1 86 ? 3.056 -3.095 -11.577 1.00 92.25 86 LEU A N 1
ATOM 681 C CA . LEU A 1 86 ? 4.205 -3.921 -11.955 1.00 92.25 86 LEU A CA 1
ATOM 682 C C . LEU A 1 86 ? 4.168 -4.320 -13.431 1.00 92.25 86 LEU A C 1
ATOM 684 O O . LEU A 1 86 ? 5.172 -4.205 -14.131 1.00 92.25 86 LEU A O 1
ATOM 688 N N . GLN A 1 87 ? 3.010 -4.752 -13.926 1.00 93.62 87 GLN A N 1
ATOM 689 C CA . GLN A 1 87 ? 2.845 -5.113 -15.331 1.00 93.62 87 GLN A CA 1
ATOM 690 C C . GLN A 1 87 ? 3.065 -3.916 -16.261 1.00 93.62 87 GLN A C 1
ATOM 692 O O . GLN A 1 87 ? 3.642 -4.075 -17.337 1.00 93.62 87 GLN A O 1
ATOM 697 N N . HIS A 1 88 ? 2.619 -2.719 -15.871 1.00 92.94 88 HIS A N 1
ATOM 698 C CA . HIS A 1 88 ? 2.880 -1.500 -16.631 1.00 92.94 88 HIS A CA 1
ATOM 699 C C . HIS A 1 88 ? 4.380 -1.188 -16.679 1.00 92.94 88 HIS A C 1
ATOM 701 O O . HIS A 1 88 ? 4.915 -1.008 -17.770 1.00 92.94 88 HIS A O 1
ATOM 707 N N . HIS A 1 89 ? 5.063 -1.211 -15.532 1.00 94.81 89 HIS A N 1
ATOM 708 C CA . HIS A 1 89 ? 6.510 -1.001 -15.454 1.00 94.81 89 HIS A CA 1
ATOM 709 C C . HIS A 1 89 ? 7.283 -2.018 -16.299 1.00 94.81 89 HIS A C 1
ATOM 711 O O . HIS A 1 89 ? 8.166 -1.636 -17.062 1.00 94.81 89 HIS A O 1
ATOM 717 N N . LEU A 1 90 ? 6.917 -3.300 -16.226 1.00 97.25 90 LEU A N 1
ATOM 718 C CA . LEU A 1 90 ? 7.553 -4.353 -17.015 1.00 97.25 90 LEU A CA 1
ATOM 719 C C . LEU A 1 90 ? 7.393 -4.089 -18.514 1.00 97.25 90 LEU A C 1
ATOM 721 O O . LEU A 1 90 ? 8.371 -4.158 -19.253 1.00 97.25 90 LEU A O 1
ATOM 725 N N . ARG A 1 91 ? 6.189 -3.713 -18.967 1.00 97.50 91 ARG A N 1
ATOM 726 C CA . ARG A 1 91 ? 5.959 -3.346 -20.373 1.00 97.50 91 ARG A CA 1
ATOM 727 C C . ARG A 1 91 ? 6.781 -2.133 -20.802 1.00 97.50 91 ARG A C 1
ATOM 729 O O . ARG A 1 91 ? 7.325 -2.161 -21.900 1.00 97.50 91 ARG A O 1
ATOM 736 N N . GLN A 1 92 ? 6.873 -1.097 -19.968 1.00 97.62 92 GLN A N 1
ATOM 737 C CA . GLN A 1 92 ? 7.670 0.099 -20.264 1.00 97.62 92 GLN A CA 1
ATOM 738 C C . GLN A 1 92 ? 9.151 -0.252 -20.427 1.00 97.62 92 GLN A C 1
ATOM 740 O O . GLN A 1 92 ? 9.734 0.032 -21.469 1.00 97.62 92 GLN A O 1
ATOM 745 N N . VAL A 1 93 ? 9.732 -0.967 -19.461 1.00 98.00 93 VAL A N 1
ATOM 746 C CA . VAL A 1 93 ? 11.140 -1.389 -19.522 1.00 98.00 93 VAL A CA 1
ATOM 747 C C . VAL A 1 93 ? 11.393 -2.291 -20.732 1.00 98.00 93 VAL A C 1
ATOM 749 O O . VAL A 1 93 ? 12.381 -2.115 -21.441 1.00 98.00 93 VAL A O 1
ATOM 752 N N . GLN A 1 94 ? 10.480 -3.219 -21.033 1.00 98.12 94 GLN A N 1
ATOM 753 C CA . GLN A 1 94 ? 10.590 -4.066 -22.221 1.00 98.12 94 GLN A CA 1
ATOM 754 C C . GLN A 1 94 ? 10.601 -3.228 -23.511 1.00 98.12 94 GLN A C 1
ATOM 756 O O . GLN A 1 94 ? 11.407 -3.481 -24.403 1.00 98.12 94 GLN A O 1
ATOM 761 N N . GLN A 1 95 ? 9.735 -2.215 -23.614 1.00 98.19 95 GLN A N 1
ATOM 762 C CA . GLN A 1 95 ? 9.692 -1.306 -24.763 1.00 98.19 95 GLN A CA 1
ATOM 763 C C . GLN A 1 95 ? 10.974 -0.478 -24.895 1.00 98.19 95 GLN A C 1
ATOM 765 O O . GLN A 1 95 ? 11.467 -0.303 -26.009 1.00 98.19 95 GLN A O 1
ATOM 770 N N . GLU A 1 96 ? 11.535 0.002 -23.784 1.00 97.94 96 GLU A N 1
ATOM 771 C CA . GLU A 1 96 ? 12.804 0.735 -23.783 1.00 97.94 96 GLU A CA 1
ATOM 772 C C . GLU A 1 96 ? 13.971 -0.137 -24.242 1.00 97.94 96 GLU A C 1
ATOM 774 O O . GLU A 1 96 ? 14.764 0.300 -25.076 1.00 97.94 96 GLU A O 1
ATOM 779 N N . ILE A 1 97 ? 14.033 -1.385 -23.769 1.00 98.12 97 ILE A N 1
ATOM 780 C CA . ILE A 1 97 ? 15.024 -2.370 -24.213 1.00 98.12 97 ILE A CA 1
ATOM 781 C C . ILE A 1 97 ? 14.901 -2.605 -25.721 1.00 98.12 97 ILE A C 1
ATOM 783 O O . ILE A 1 97 ? 15.902 -2.567 -26.434 1.00 98.12 97 ILE A O 1
ATOM 787 N N . GLU A 1 98 ? 13.690 -2.825 -26.233 1.00 97.94 98 GLU A N 1
ATOM 788 C CA . GLU A 1 98 ? 13.486 -3.057 -27.666 1.00 97.94 98 GLU A CA 1
ATOM 789 C C . GLU A 1 98 ? 13.813 -1.820 -28.514 1.00 97.94 98 GLU A C 1
ATOM 791 O O . GLU A 1 98 ? 14.373 -1.950 -29.603 1.00 97.94 98 GLU A O 1
ATOM 796 N N . ARG A 1 99 ? 13.531 -0.610 -28.014 1.00 97.50 99 ARG A N 1
ATOM 797 C CA . ARG A 1 99 ? 13.943 0.641 -28.665 1.00 97.50 99 ARG A CA 1
ATOM 798 C C . ARG A 1 99 ? 15.466 0.757 -28.724 1.00 97.50 99 ARG A C 1
ATOM 800 O O . ARG A 1 99 ? 16.000 0.984 -29.805 1.00 97.50 99 ARG A O 1
ATOM 807 N N . ALA A 1 100 ? 16.151 0.540 -27.603 1.00 96.81 100 ALA A N 1
ATOM 808 C CA . ALA A 1 100 ? 17.608 0.615 -27.523 1.00 96.81 100 ALA A CA 1
ATOM 809 C C . ALA A 1 100 ? 18.292 -0.441 -28.408 1.00 96.81 100 ALA A C 1
ATOM 811 O O . ALA A 1 100 ? 19.266 -0.138 -29.089 1.00 96.81 100 ALA A O 1
ATOM 812 N N . LYS A 1 101 ? 17.757 -1.670 -28.472 1.00 96.00 101 LYS A N 1
ATOM 813 C CA . LYS A 1 101 ? 18.249 -2.712 -29.392 1.00 96.00 101 LYS A CA 1
ATOM 814 C C . LYS A 1 101 ? 18.113 -2.302 -30.858 1.00 96.00 101 LYS A C 1
ATOM 816 O O . LYS A 1 101 ? 19.043 -2.513 -31.634 1.00 96.00 101 LYS A O 1
ATOM 821 N N . LYS A 1 102 ? 16.965 -1.733 -31.245 1.00 95.56 102 LYS A N 1
ATOM 822 C CA . LYS A 1 102 ? 16.739 -1.244 -32.616 1.00 95.56 102 LYS A CA 1
ATOM 823 C C . LYS A 1 102 ? 17.700 -0.117 -32.972 1.00 95.56 102 LYS A C 1
ATOM 825 O O . LYS A 1 102 ? 18.264 -0.144 -34.058 1.00 95.56 102 LYS A O 1
ATOM 830 N N . GLU A 1 103 ? 17.902 0.824 -32.058 1.00 95.25 103 GLU A N 1
ATOM 831 C CA . GLU A 1 103 ? 18.857 1.920 -32.215 1.00 95.25 103 GLU A CA 1
ATOM 832 C C . GLU A 1 103 ? 20.298 1.395 -32.336 1.00 95.25 103 GLU A C 1
ATOM 834 O O . GLU A 1 103 ? 21.018 1.744 -33.265 1.00 95.25 103 GLU A O 1
ATOM 839 N N . LEU A 1 104 ? 20.713 0.458 -31.484 1.00 94.94 104 LEU A N 1
ATOM 840 C CA . LEU A 1 104 ? 22.041 -0.149 -31.587 1.00 94.94 104 LEU A CA 1
ATOM 841 C C . LEU A 1 104 ? 22.249 -0.861 -32.937 1.00 94.94 104 LEU A C 1
ATOM 843 O O . LEU A 1 104 ? 23.312 -0.750 -33.548 1.00 94.94 104 LEU A O 1
ATOM 847 N N . ALA A 1 105 ? 21.221 -1.543 -33.448 1.00 93.19 105 ALA A N 1
ATOM 848 C CA . ALA A 1 105 ? 21.278 -2.201 -34.749 1.00 93.19 105 ALA A CA 1
ATOM 849 C C . ALA A 1 105 ? 21.467 -1.221 -35.925 1.00 93.19 105 ALA A C 1
ATOM 851 O O . ALA A 1 105 ? 22.034 -1.624 -36.945 1.00 93.19 105 ALA A O 1
ATOM 852 N N . THR A 1 106 ? 21.052 0.050 -35.808 1.00 92.69 106 THR A N 1
ATOM 853 C CA . THR A 1 106 ? 21.330 1.054 -36.851 1.00 92.69 106 THR A CA 1
ATOM 854 C C . THR A 1 106 ? 22.792 1.477 -36.874 1.00 92.69 106 THR A C 1
ATOM 856 O O . THR A 1 106 ? 23.293 1.795 -37.946 1.00 92.69 106 THR A O 1
ATOM 859 N N . TYR A 1 107 ? 23.486 1.442 -35.732 1.00 89.25 107 TYR A N 1
ATOM 860 C CA . TYR A 1 107 ? 24.917 1.759 -35.643 1.00 89.25 107 TYR A CA 1
ATOM 861 C C . TYR A 1 107 ? 25.828 0.584 -36.013 1.00 89.25 107 TYR A C 1
ATOM 863 O O . TYR A 1 107 ? 26.941 0.804 -36.474 1.00 89.25 107 TYR A O 1
ATOM 871 N N . ILE A 1 108 ? 25.375 -0.662 -35.836 1.00 82.50 108 ILE A N 1
ATOM 872 C CA . ILE A 1 108 ? 26.163 -1.855 -36.194 1.00 82.50 108 ILE A CA 1
ATOM 873 C C . ILE A 1 108 ? 26.101 -2.141 -37.709 1.00 82.50 108 ILE A C 1
ATOM 875 O O . ILE A 1 108 ? 27.052 -2.669 -38.280 1.00 82.50 108 ILE A O 1
ATOM 879 N N . ARG A 1 109 ? 25.009 -1.768 -38.395 1.00 62.34 109 ARG A N 1
ATOM 880 C CA . ARG A 1 109 ? 24.817 -2.027 -39.837 1.00 62.34 109 ARG A CA 1
ATOM 881 C C . ARG A 1 109 ? 25.684 -1.236 -40.843 1.00 62.34 109 ARG A C 1
ATOM 883 O O . ARG A 1 109 ? 25.831 -1.776 -41.936 1.00 62.34 109 ARG A O 1
ATOM 890 N N . PRO A 1 110 ? 26.273 -0.049 -40.583 1.00 56.31 110 PRO A N 1
ATOM 891 C CA . PRO A 1 110 ? 27.085 0.639 -41.592 1.00 56.31 110 PRO A CA 1
ATOM 892 C C . PRO A 1 110 ? 28.532 0.127 -41.678 1.00 56.31 110 PRO A C 1
ATOM 894 O O . PRO A 1 110 ? 29.196 0.395 -42.668 1.00 56.31 110 PRO A O 1
ATOM 897 N N . ALA A 1 111 ? 29.033 -0.639 -40.702 1.00 54.31 111 ALA A N 1
ATOM 898 C CA . ALA A 1 111 ? 30.448 -1.036 -40.667 1.00 54.31 111 ALA A CA 1
ATOM 899 C C . ALA A 1 111 ? 30.836 -2.168 -41.648 1.00 54.31 111 ALA A C 1
ATOM 901 O O . ALA A 1 111 ? 32.003 -2.536 -41.717 1.00 54.31 111 ALA A O 1
ATOM 902 N N . ALA A 1 112 ? 29.880 -2.739 -42.391 1.00 50.84 112 ALA A N 1
ATOM 903 C CA . ALA A 1 112 ? 30.113 -3.868 -43.302 1.00 50.84 112 ALA A CA 1
ATOM 904 C C . ALA A 1 112 ? 29.893 -3.536 -44.793 1.00 50.84 112 ALA A C 1
ATOM 906 O O . ALA A 1 112 ? 29.916 -4.445 -45.617 1.00 50.84 112 ALA A O 1
ATOM 907 N N . ALA A 1 113 ? 29.655 -2.265 -45.143 1.00 53.28 113 ALA A N 1
ATOM 908 C CA . ALA A 1 113 ? 29.360 -1.835 -46.516 1.00 53.28 113 ALA A CA 1
ATOM 909 C C . ALA A 1 113 ? 30.459 -0.959 -47.154 1.00 53.28 113 ALA A C 1
ATOM 911 O O . ALA A 1 113 ? 30.217 -0.340 -48.186 1.00 53.28 113 ALA A O 1
ATOM 912 N N . GLU A 1 114 ? 31.655 -0.914 -46.562 1.00 44.25 114 GLU A N 1
ATOM 913 C CA . GLU A 1 114 ? 32.821 -0.211 -47.112 1.00 44.25 114 GLU A CA 1
ATOM 914 C C . GLU A 1 114 ? 33.984 -1.188 -47.345 1.00 44.25 114 GLU A C 1
ATOM 916 O O . GLU A 1 114 ? 34.984 -1.128 -46.639 1.00 44.25 114 GLU A O 1
ATOM 921 N N . PHE A 1 115 ? 33.838 -2.105 -48.309 1.00 45.28 115 PHE A N 1
ATOM 922 C CA . PHE A 1 115 ? 34.943 -2.749 -49.038 1.00 45.28 115 PHE A CA 1
ATOM 923 C C . PHE A 1 115 ? 34.486 -3.115 -50.451 1.00 45.28 115 PHE A C 1
ATOM 925 O O . PHE A 1 115 ? 33.410 -3.746 -50.571 1.00 45.28 115 PHE A O 1
#

Radius of gyration: 23.58 Å; chains: 1; bounding box: 48×27×84 Å

Foldseek 3Di:
DDDPDDAFLQCVVVVHDHDPPDLCPVAGHVVCNVLNVLLCVPQNPVRVVVVLVPDDPVCSNVVSVVSSQQSVQCVVPVPQRVNVVVVVVVVVVVVVVVVVVVVVVVVVPPPPPDD

pLDDT: mean 88.4, std 13.8, range [33.78, 98.19]

Organism: NCBI:txid374723